Protein AF-A0A5R2N2D9-F1 (afdb_monomer_lite)

Foldseek 3Di:
DDDDDPPDVVVVVVVVVVVVCVVCVVVVVVVVVLVVVLVVLCVVCVVVDPPVPPCVVPDPDDPRCPSVVVVVVVVVVVVVVCCVPVVVVVVVVVCVVVVPPPPD

Radius of gyration: 28.82 Å; chains: 1; bounding box: 77×51×68 Å

Secondary structure (DSSP, 8-state):
--------HHHHHHHHHHHHHHHHHHHHHHHHHHHHHHHHHHHHHGGGS-TTS-GGGT-SS--TTHHHHHHHHHHHHHHHHHHHHHHHHHHHHHHHHHTTS---

pLDDT: mean 74.99, std 15.03, range [46.78, 95.62]

Structure (mmCIF, N/CA/C/O backbone):
data_AF-A0A5R2N2D9-F1
#
_entry.id   AF-A0A5R2N2D9-F1
#
loop_
_atom_site.group_PDB
_atom_site.id
_atom_site.type_symbol
_atom_site.label_atom_id
_atom_site.label_alt_id
_atom_site.label_comp_id
_atom_site.label_asym_id
_atom_site.label_entity_id
_atom_site.label_seq_id
_atom_site.pdbx_PDB_ins_code
_atom_site.Cartn_x
_atom_site.Cartn_y
_atom_site.Cartn_z
_atom_site.occupancy
_atom_site.B_iso_or_equiv
_atom_site.auth_seq_id
_atom_site.auth_comp_id
_atom_site.auth_asym_id
_atom_site.auth_atom_id
_atom_site.pdbx_PDB_model_num
ATOM 1 N N . MET A 1 1 ? 50.290 28.048 -23.804 1.00 46.78 1 MET A N 1
ATOM 2 C CA . MET A 1 1 ? 49.532 26.858 -24.238 1.00 46.78 1 MET A CA 1
ATOM 3 C C . MET A 1 1 ? 48.487 26.567 -23.178 1.00 46.78 1 MET A C 1
ATOM 5 O O . MET A 1 1 ? 48.876 26.327 -22.046 1.00 46.78 1 MET A O 1
ATOM 9 N N . SER A 1 2 ? 47.201 26.658 -23.510 1.00 47.44 2 SER A N 1
ATOM 10 C CA . SER A 1 2 ? 46.109 26.388 -22.567 1.00 47.44 2 SER A CA 1
ATOM 11 C C . SER A 1 2 ? 45.494 25.038 -22.924 1.00 47.44 2 SER A C 1
ATOM 13 O O . SER A 1 2 ? 44.775 24.938 -23.917 1.00 47.44 2 SER A O 1
ATOM 15 N N . ASP A 1 3 ? 45.820 23.997 -22.162 1.00 52.03 3 ASP A N 1
ATOM 16 C CA . ASP A 1 3 ? 45.236 22.668 -22.332 1.00 52.03 3 ASP A CA 1
ATOM 17 C C . ASP A 1 3 ? 43.759 22.683 -21.920 1.00 52.03 3 ASP A C 1
ATOM 19 O O . ASP A 1 3 ? 43.404 22.918 -20.764 1.00 52.03 3 ASP A O 1
ATOM 23 N N . ALA A 1 4 ? 42.880 22.458 -22.895 1.00 62.09 4 ALA A N 1
ATOM 24 C CA . ALA A 1 4 ? 41.446 22.343 -22.678 1.00 62.09 4 ALA A CA 1
ATOM 25 C C . ALA A 1 4 ? 41.119 21.015 -21.966 1.00 62.09 4 ALA A C 1
ATOM 27 O O . ALA A 1 4 ? 41.614 19.957 -22.374 1.00 62.09 4 ALA A O 1
ATOM 28 N N . PRO A 1 5 ? 40.254 21.015 -20.935 1.00 59.38 5 PRO A N 1
ATOM 29 C CA . PRO A 1 5 ? 39.923 19.802 -20.209 1.00 59.38 5 PRO A CA 1
ATOM 30 C C . PRO A 1 5 ? 39.071 18.895 -21.103 1.00 59.38 5 PRO A C 1
ATOM 32 O O . PRO A 1 5 ? 37.911 19.186 -21.405 1.00 59.38 5 PRO A O 1
ATOM 35 N N . LYS A 1 6 ? 39.645 17.761 -21.516 1.00 60.75 6 LYS A N 1
ATOM 36 C CA . LYS A 1 6 ? 38.922 16.661 -22.162 1.00 60.75 6 LYS A CA 1
ATOM 37 C C . LYS A 1 6 ? 37.954 16.068 -21.139 1.00 60.75 6 LYS A C 1
ATOM 39 O O . LYS A 1 6 ? 38.311 15.158 -20.401 1.00 60.75 6 LYS A O 1
ATOM 44 N N . THR A 1 7 ? 36.735 16.601 -21.049 1.00 62.50 7 THR A N 1
ATOM 45 C CA . THR A 1 7 ? 35.680 15.967 -20.248 1.00 62.50 7 THR A CA 1
ATOM 46 C C . THR A 1 7 ? 35.327 14.646 -20.934 1.00 62.50 7 THR A C 1
ATOM 48 O O . THR A 1 7 ? 34.830 14.674 -22.062 1.00 62.50 7 THR A O 1
ATOM 51 N N . PRO A 1 8 ? 35.598 13.484 -20.315 1.00 71.62 8 PRO A N 1
ATOM 52 C CA . PRO A 1 8 ? 35.378 12.210 -20.976 1.00 71.62 8 PRO A CA 1
ATOM 53 C C . PRO A 1 8 ? 33.874 12.042 -21.190 1.00 71.62 8 PRO A C 1
ATOM 55 O O . PRO A 1 8 ? 33.096 12.185 -20.245 1.00 71.62 8 PRO A O 1
ATOM 58 N N . GLY A 1 9 ? 33.446 11.748 -22.422 1.00 77.12 9 GLY A N 1
ATOM 59 C CA . GLY A 1 9 ? 32.027 11.544 -22.760 1.00 77.12 9 GLY A CA 1
ATOM 60 C C . GLY A 1 9 ? 31.328 10.525 -21.847 1.00 77.12 9 GLY A C 1
ATOM 61 O O . GLY A 1 9 ? 30.143 10.667 -21.554 1.00 77.12 9 GLY A O 1
ATOM 62 N N . MET A 1 10 ? 32.098 9.585 -21.288 1.00 80.50 10 MET A N 1
ATOM 63 C CA . MET A 1 10 ? 31.683 8.637 -20.249 1.00 80.50 10 MET A CA 1
ATOM 64 C C . MET A 1 10 ? 31.077 9.313 -19.006 1.00 80.50 10 MET A C 1
ATOM 66 O O . MET A 1 10 ? 30.067 8.855 -18.477 1.00 80.50 10 MET A O 1
ATOM 70 N N . THR A 1 11 ? 31.647 10.433 -18.549 1.00 81.56 11 THR A N 1
ATOM 71 C CA . THR A 1 11 ? 31.147 11.169 -17.376 1.00 81.56 11 THR A CA 1
ATOM 72 C C . THR A 1 11 ? 29.801 11.827 -17.665 1.00 81.56 11 THR A C 1
ATOM 74 O O . THR A 1 11 ? 28.936 11.859 -16.793 1.00 81.56 11 THR A O 1
ATOM 77 N N . ARG A 1 12 ? 29.591 12.309 -18.897 1.00 83.06 12 ARG A N 1
ATOM 78 C CA . ARG A 1 12 ? 28.312 12.905 -19.306 1.00 83.06 12 ARG A CA 1
ATOM 79 C C . ARG A 1 12 ? 27.220 11.842 -19.393 1.00 83.06 12 ARG A C 1
ATOM 81 O O . ARG A 1 12 ? 26.157 12.035 -18.816 1.00 83.06 12 ARG A O 1
ATOM 88 N N . LEU A 1 13 ? 27.510 10.697 -20.018 1.00 88.75 13 LEU A N 1
ATOM 89 C CA . LEU A 1 13 ? 26.576 9.570 -20.103 1.00 88.75 13 LEU A CA 1
ATOM 90 C C . LEU A 1 13 ? 26.159 9.067 -18.712 1.00 88.75 13 LEU A C 1
ATOM 92 O O . LEU A 1 13 ? 24.971 8.898 -18.447 1.00 88.75 13 LEU A O 1
ATOM 96 N N . ARG A 1 14 ? 27.127 8.898 -17.799 1.00 87.19 14 ARG A N 1
ATOM 97 C CA . ARG A 1 14 ? 26.860 8.496 -16.412 1.00 87.19 14 ARG A CA 1
ATOM 98 C C . ARG A 1 14 ? 25.976 9.504 -15.683 1.00 87.19 14 ARG A C 1
ATOM 100 O O . ARG A 1 14 ? 25.038 9.095 -15.007 1.00 87.19 14 ARG A O 1
ATOM 107 N N . ASN A 1 15 ? 26.258 10.800 -15.816 1.00 87.94 15 ASN A N 1
ATOM 108 C CA . ASN A 1 15 ? 25.454 11.830 -15.161 1.00 87.94 15 ASN A CA 1
ATOM 109 C C . ASN A 1 15 ? 24.005 11.809 -15.664 1.00 87.94 15 ASN A C 1
ATOM 111 O O . ASN A 1 15 ? 23.099 11.820 -14.840 1.00 87.94 15 ASN A O 1
ATOM 115 N N . TYR A 1 16 ? 23.774 11.682 -16.975 1.00 90.81 16 TYR A N 1
ATOM 116 C CA . TYR A 1 16 ? 22.412 11.582 -17.510 1.00 90.81 16 TYR A CA 1
ATOM 117 C C . TYR A 1 16 ? 21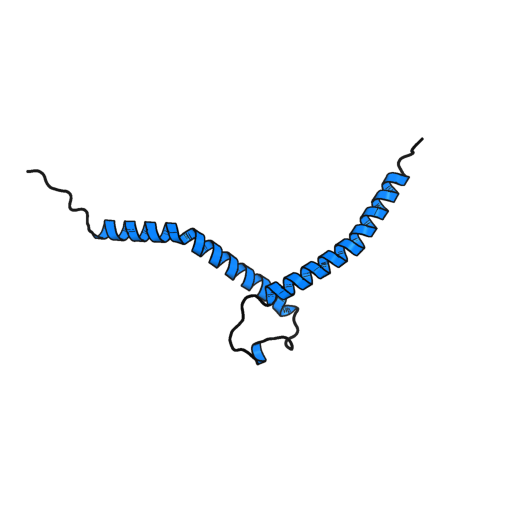.675 10.318 -17.043 1.00 90.81 16 TYR A C 1
ATOM 119 O O . TYR A 1 16 ? 20.500 10.404 -16.689 1.00 90.81 16 TYR A O 1
ATOM 127 N N . PHE A 1 17 ? 22.354 9.166 -16.973 1.00 93.00 17 PHE A N 1
ATOM 128 C CA . PHE A 1 17 ? 21.763 7.931 -16.446 1.00 93.00 17 PHE A CA 1
ATOM 129 C C . PHE A 1 17 ? 21.373 8.059 -14.968 1.00 93.00 17 PHE A C 1
ATOM 131 O O . PHE A 1 17 ? 20.258 7.705 -14.594 1.00 93.00 17 PHE A O 1
ATOM 138 N N . LEU A 1 18 ? 22.265 8.605 -14.134 1.00 94.44 18 LEU A N 1
ATOM 139 C CA . LEU A 1 18 ? 21.998 8.805 -12.708 1.00 94.44 18 LEU A CA 1
ATOM 140 C C . LEU A 1 18 ? 20.845 9.787 -12.485 1.00 94.44 18 LEU A C 1
ATOM 142 O O . LEU A 1 18 ? 19.973 9.518 -11.664 1.00 94.44 18 LEU A O 1
ATOM 146 N N . THR A 1 19 ? 20.797 10.887 -13.241 1.00 92.94 19 THR A N 1
ATOM 147 C CA . THR A 1 19 ? 19.673 11.827 -13.182 1.00 92.94 19 THR A CA 1
ATOM 148 C C . THR A 1 19 ? 18.365 11.145 -13.585 1.00 92.94 19 THR A C 1
ATOM 150 O O . THR A 1 19 ? 17.381 11.267 -12.862 1.00 92.94 19 THR A O 1
ATOM 153 N N . GLY A 1 20 ? 18.351 10.371 -14.676 1.00 90.50 20 GLY A N 1
ATOM 154 C CA . GLY A 1 20 ? 17.166 9.621 -15.105 1.00 90.50 20 GLY A CA 1
ATOM 155 C C . GLY A 1 20 ? 16.694 8.601 -14.065 1.00 90.50 20 GLY A C 1
ATOM 156 O O . GLY A 1 20 ? 15.508 8.537 -13.755 1.00 90.50 20 GLY A O 1
ATOM 157 N N . PHE A 1 21 ? 17.620 7.852 -13.463 1.00 94.06 21 PHE A N 1
ATOM 158 C CA . PHE A 1 21 ? 17.307 6.887 -12.411 1.00 94.06 21 PHE A CA 1
ATOM 159 C C . PHE A 1 21 ? 16.704 7.558 -11.172 1.00 94.06 21 PHE A C 1
ATOM 161 O O . PHE A 1 21 ? 15.678 7.108 -10.671 1.00 94.06 21 PHE A O 1
ATOM 168 N N . VAL A 1 22 ? 17.297 8.662 -10.706 1.00 95.06 22 VAL A N 1
ATOM 169 C CA . VAL A 1 22 ? 16.809 9.404 -9.532 1.00 95.06 22 VAL A CA 1
ATOM 170 C C . VAL A 1 22 ? 15.423 10.001 -9.780 1.00 95.06 22 VAL A C 1
ATOM 172 O O . VAL A 1 22 ? 14.579 9.956 -8.891 1.00 95.06 22 VAL A O 1
ATOM 175 N N . VAL A 1 23 ? 15.159 10.510 -10.986 1.00 95.50 23 VAL A N 1
ATOM 176 C CA . VAL A 1 23 ? 13.843 11.057 -11.356 1.00 95.50 23 VAL A CA 1
ATOM 177 C C . VAL A 1 23 ? 12.776 9.959 -11.435 1.00 95.50 23 VAL A C 1
ATOM 179 O O . VAL A 1 23 ? 11.643 10.181 -11.015 1.00 95.50 23 VAL A O 1
ATOM 182 N N . CYS A 1 24 ? 13.121 8.765 -11.924 1.00 94.81 24 CYS A N 1
ATOM 183 C CA . CYS A 1 24 ? 12.193 7.632 -12.008 1.00 94.81 24 CYS A CA 1
ATOM 184 C C . CYS A 1 24 ? 12.036 6.858 -10.686 1.00 94.81 24 CYS A C 1
ATOM 186 O O . CYS A 1 24 ? 11.062 6.119 -10.523 1.00 94.81 24 CYS A O 1
ATOM 188 N N . ALA A 1 25 ? 12.963 7.016 -9.736 1.00 94.38 25 ALA A N 1
ATOM 189 C CA . ALA A 1 25 ? 12.972 6.274 -8.477 1.00 94.38 25 ALA A CA 1
ATOM 190 C C . ALA A 1 25 ? 11.664 6.394 -7.666 1.00 94.38 25 ALA A C 1
ATOM 192 O O . ALA A 1 25 ? 11.175 5.357 -7.219 1.00 94.38 25 ALA A O 1
ATOM 193 N N . PRO A 1 26 ? 11.030 7.575 -7.504 1.00 95.25 26 PRO A N 1
ATOM 194 C CA . PRO A 1 26 ? 9.785 7.694 -6.743 1.00 95.25 26 PRO A CA 1
ATOM 195 C C . PRO A 1 26 ? 8.649 6.857 -7.338 1.00 95.25 26 PRO A C 1
ATOM 197 O O . PRO A 1 26 ? 7.955 6.151 -6.610 1.00 95.25 26 PRO A O 1
ATOM 200 N 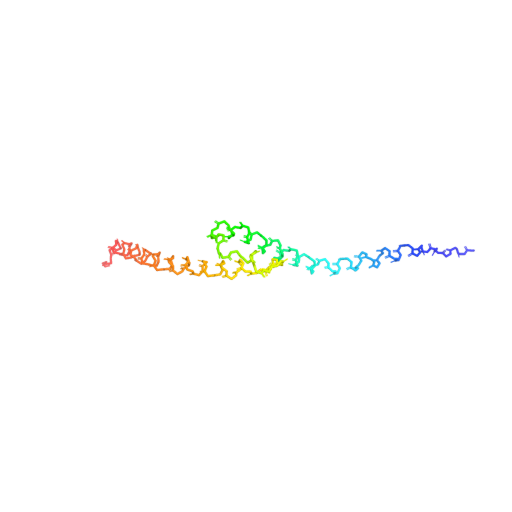N . LEU A 1 27 ? 8.501 6.866 -8.667 1.00 95.62 27 LEU A N 1
ATOM 201 C CA . LEU A 1 27 ? 7.505 6.048 -9.361 1.00 95.62 27 LEU A CA 1
ATOM 202 C C . LEU A 1 27 ? 7.784 4.556 -9.173 1.00 95.62 27 LEU A C 1
ATOM 204 O O . LEU A 1 27 ? 6.882 3.805 -8.804 1.00 95.62 27 LEU A O 1
ATOM 208 N N . ALA A 1 28 ? 9.037 4.135 -9.350 1.00 92.31 28 ALA A N 1
ATOM 209 C CA . ALA A 1 28 ? 9.431 2.747 -9.138 1.00 92.31 28 ALA A CA 1
ATOM 210 C C . ALA A 1 28 ? 9.147 2.284 -7.698 1.00 92.31 28 ALA A C 1
ATOM 212 O O . ALA A 1 28 ? 8.625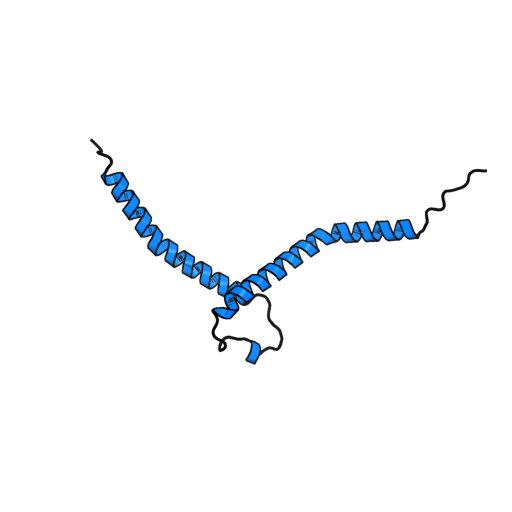 1.190 -7.501 1.00 92.31 28 ALA A O 1
ATOM 213 N N . ILE A 1 29 ? 9.414 3.135 -6.701 1.00 93.44 29 ILE A N 1
ATOM 214 C CA . ILE A 1 29 ? 9.116 2.857 -5.291 1.00 93.44 29 ILE A CA 1
ATOM 215 C C . ILE A 1 29 ? 7.607 2.704 -5.080 1.00 93.44 29 ILE A C 1
ATOM 217 O O . ILE A 1 29 ? 7.182 1.732 -4.461 1.00 93.44 29 ILE A O 1
ATOM 221 N N . THR A 1 30 ? 6.784 3.613 -5.614 1.00 93.31 30 THR A N 1
ATOM 222 C CA . THR A 1 30 ? 5.321 3.506 -5.467 1.00 93.31 30 THR A CA 1
ATOM 223 C C . THR A 1 30 ? 4.771 2.225 -6.092 1.00 93.31 30 THR A C 1
ATOM 225 O O . THR A 1 30 ? 3.985 1.525 -5.456 1.00 93.31 30 THR A O 1
ATOM 228 N N . ALA A 1 31 ? 5.237 1.869 -7.292 1.00 88.38 31 ALA A N 1
ATOM 229 C CA . ALA A 1 31 ? 4.839 0.642 -7.970 1.00 88.38 31 ALA A CA 1
ATOM 230 C C . ALA A 1 31 ? 5.298 -0.606 -7.201 1.00 88.38 31 ALA A C 1
ATOM 232 O O . ALA A 1 31 ? 4.523 -1.545 -7.030 1.00 88.38 31 ALA A O 1
ATOM 233 N N . TYR A 1 32 ? 6.529 -0.597 -6.680 1.00 88.94 32 TYR A N 1
ATOM 234 C CA . TYR A 1 32 ? 7.067 -1.683 -5.864 1.00 88.94 32 TYR A CA 1
ATOM 235 C C . TYR A 1 32 ? 6.256 -1.893 -4.582 1.00 88.94 32 TYR A C 1
ATOM 237 O O . TYR A 1 32 ? 5.896 -3.024 -4.261 1.00 88.94 32 TYR A O 1
ATOM 245 N N . ILE A 1 33 ? 5.929 -0.812 -3.868 1.00 87.56 33 ILE A N 1
ATOM 246 C CA . ILE A 1 33 ? 5.111 -0.878 -2.653 1.00 87.56 33 ILE A CA 1
ATOM 247 C C . ILE A 1 33 ? 3.719 -1.412 -2.984 1.00 87.56 33 ILE A C 1
ATOM 249 O O . ILE A 1 33 ? 3.248 -2.313 -2.295 1.00 87.56 33 ILE A O 1
ATOM 253 N N . ALA A 1 34 ? 3.082 -0.909 -4.045 1.00 84.50 34 ALA A N 1
ATOM 254 C CA . ALA A 1 34 ? 1.769 -1.382 -4.468 1.00 84.50 34 ALA A CA 1
ATOM 255 C C . ALA A 1 34 ? 1.788 -2.888 -4.775 1.00 84.50 34 ALA A C 1
ATOM 257 O O . ALA A 1 34 ? 0.970 -3.630 -4.234 1.00 84.50 34 ALA A O 1
ATOM 258 N N . TRP A 1 35 ? 2.754 -3.367 -5.568 1.00 79.75 35 TRP A N 1
ATOM 259 C CA . TRP A 1 35 ? 2.874 -4.795 -5.879 1.00 79.75 35 TRP A CA 1
ATOM 260 C C . TRP A 1 35 ? 3.182 -5.656 -4.655 1.00 79.75 35 TRP A C 1
ATOM 262 O O . TRP A 1 35 ? 2.561 -6.703 -4.482 1.00 79.75 35 TRP A O 1
ATOM 272 N N . SER A 1 36 ? 4.100 -5.215 -3.793 1.00 81.56 36 SER A N 1
ATOM 273 C CA . SER A 1 36 ? 4.453 -5.928 -2.562 1.00 81.56 36 SER A CA 1
ATOM 274 C C . SER A 1 36 ? 3.253 -6.038 -1.618 1.00 81.56 36 SER A C 1
ATOM 276 O O . SER A 1 36 ? 2.956 -7.117 -1.106 1.00 81.56 36 SER A O 1
ATOM 278 N N . PHE A 1 37 ? 2.500 -4.949 -1.453 1.00 81.31 37 PHE A N 1
ATOM 279 C CA . PHE A 1 37 ? 1.297 -4.925 -0.628 1.00 81.31 37 PHE A CA 1
ATOM 280 C C . PHE A 1 37 ? 0.205 -5.847 -1.179 1.00 81.31 37 PHE A C 1
ATOM 282 O O . PHE A 1 37 ? -0.357 -6.636 -0.423 1.00 81.31 37 PHE A O 1
ATOM 289 N N . ILE A 1 38 ? -0.058 -5.808 -2.491 1.00 76.12 38 ILE A N 1
ATOM 290 C CA . ILE A 1 38 ? -1.030 -6.701 -3.143 1.00 76.12 38 ILE A CA 1
ATOM 291 C C . ILE A 1 38 ? -0.630 -8.166 -2.941 1.00 76.12 38 ILE A C 1
ATOM 293 O O . ILE A 1 38 ? -1.459 -8.968 -2.526 1.00 76.12 38 ILE A O 1
ATOM 297 N N . GLY A 1 39 ? 0.641 -8.514 -3.165 1.00 72.75 39 GLY A N 1
ATOM 298 C CA . GLY A 1 39 ? 1.137 -9.876 -2.958 1.00 72.75 39 GLY A CA 1
ATOM 299 C C . GLY A 1 39 ? 1.044 -10.337 -1.499 1.00 72.75 39 GLY A C 1
ATOM 300 O O . GLY A 1 39 ? 0.685 -11.485 -1.237 1.00 72.75 39 GLY A O 1
ATOM 301 N N . TRP A 1 40 ? 1.316 -9.440 -0.545 1.00 77.38 40 TRP A N 1
ATOM 302 C CA . TRP A 1 40 ? 1.179 -9.720 0.884 1.00 77.38 40 TRP A CA 1
ATOM 303 C C . TRP A 1 40 ? -0.282 -9.979 1.265 1.00 77.38 40 TRP A C 1
ATOM 305 O O . TRP A 1 40 ? -0.575 -11.011 1.865 1.00 77.38 40 TRP A O 1
ATOM 315 N N . VAL A 1 41 ? -1.209 -9.107 0.852 1.00 71.38 41 VAL A N 1
ATOM 316 C CA . VAL A 1 41 ? -2.651 -9.285 1.087 1.00 71.38 41 VAL A CA 1
ATOM 317 C C . VAL A 1 41 ? -3.151 -10.577 0.442 1.00 71.38 41 VAL A C 1
ATOM 319 O O . VAL A 1 41 ? -3.799 -11.377 1.115 1.00 71.38 41 VAL A O 1
ATOM 322 N N . ASP A 1 42 ? -2.796 -10.838 -0.818 1.00 69.00 42 ASP A N 1
ATOM 323 C CA . ASP A 1 42 ? -3.162 -12.075 -1.511 1.00 69.00 42 ASP A CA 1
ATOM 324 C C . ASP A 1 42 ? -2.639 -13.314 -0.762 1.00 69.00 42 ASP A C 1
ATOM 326 O O . ASP A 1 42 ? -3.359 -14.304 -0.650 1.00 69.00 42 ASP A O 1
ATOM 330 N N . SER A 1 43 ? -1.425 -13.277 -0.197 1.00 68.19 43 SER A N 1
ATOM 331 C CA . SER A 1 43 ? -0.865 -14.385 0.592 1.00 68.19 43 SER A CA 1
ATOM 332 C C . SER A 1 43 ? -1.562 -14.592 1.937 1.00 68.19 43 SER A C 1
ATOM 334 O O . SER A 1 43 ? -1.642 -15.728 2.400 1.00 68.19 43 SER A O 1
ATOM 336 N N . TRP A 1 44 ? -2.046 -13.526 2.577 1.00 67.44 44 TRP A N 1
ATOM 337 C CA . TRP A 1 44 ? -2.833 -13.626 3.808 1.00 67.44 44 TRP A CA 1
ATOM 338 C C . TRP A 1 44 ? -4.248 -14.119 3.541 1.00 67.44 44 TRP A C 1
ATOM 340 O O . TRP A 1 44 ? -4.789 -14.850 4.359 1.00 67.44 44 TRP A O 1
ATOM 350 N N . VAL A 1 45 ? -4.841 -13.744 2.405 1.00 62.97 45 VAL A N 1
ATOM 351 C CA . VAL A 1 45 ? -6.233 -14.053 2.054 1.00 62.97 45 VAL A CA 1
ATOM 352 C C . VAL A 1 45 ? -6.379 -15.437 1.408 1.00 62.97 45 VAL A C 1
ATOM 354 O O . VAL A 1 45 ? -7.319 -16.155 1.746 1.00 62.97 45 VAL A O 1
ATOM 357 N N . LYS A 1 46 ? -5.446 -15.861 0.539 1.00 62.50 46 LYS A N 1
ATOM 358 C CA . LYS A 1 46 ? -5.427 -17.198 -0.096 1.00 62.50 46 LYS A CA 1
ATOM 359 C C . LYS A 1 46 ? -5.706 -18.372 0.860 1.00 62.50 46 LYS A C 1
ATOM 361 O O . LYS A 1 46 ? -6.519 -19.211 0.488 1.00 62.50 46 LYS A O 1
ATOM 366 N N . PRO A 1 47 ? -5.120 -18.465 2.070 1.00 63.28 47 PRO A N 1
ATOM 367 C CA . PRO A 1 47 ? -5.404 -19.571 2.991 1.00 63.28 47 PRO A CA 1
ATOM 368 C C . PRO A 1 47 ? -6.823 -19.558 3.585 1.00 63.28 47 PRO A C 1
ATOM 370 O O . PRO A 1 47 ? -7.296 -20.602 4.025 1.00 63.28 47 PRO A O 1
ATOM 373 N N . TYR A 1 48 ? -7.522 -18.418 3.579 1.00 58.34 48 TYR A N 1
ATOM 374 C CA . TYR A 1 48 ? -8.918 -18.326 4.031 1.00 58.34 48 TYR A CA 1
ATOM 375 C C . TYR A 1 48 ? -9.933 -18.576 2.908 1.00 58.34 48 TYR A C 1
ATOM 377 O O . TYR A 1 48 ? -11.119 -18.760 3.184 1.00 58.34 48 TYR A O 1
ATOM 385 N N . ILE A 1 49 ? -9.491 -18.606 1.648 1.00 55.31 49 ILE A N 1
ATOM 386 C CA . ILE A 1 49 ? -10.344 -18.901 0.497 1.00 55.31 49 ILE A CA 1
ATOM 387 C C . ILE A 1 49 ? -10.211 -20.399 0.162 1.00 55.31 49 ILE A C 1
ATOM 389 O O . ILE A 1 49 ? -9.142 -20.842 -0.254 1.00 55.31 49 ILE A O 1
ATOM 393 N N . PRO A 1 50 ? -11.274 -21.216 0.317 1.00 50.59 50 PRO A N 1
ATOM 394 C CA . PRO A 1 50 ? -11.228 -22.628 -0.051 1.00 50.59 50 PRO A CA 1
ATOM 395 C C . PRO A 1 50 ? -10.996 -22.779 -1.560 1.00 50.59 50 PRO A C 1
ATOM 397 O O . PRO A 1 50 ? -11.615 -22.065 -2.350 1.00 50.59 50 PRO A O 1
ATOM 400 N N . ALA A 1 51 ? -10.175 -23.764 -1.949 1.00 54.41 51 ALA A N 1
ATOM 401 C CA . ALA A 1 51 ? -9.633 -24.023 -3.299 1.00 54.41 51 ALA A CA 1
ATOM 402 C C . ALA A 1 51 ? -10.644 -24.130 -4.473 1.00 54.41 51 ALA A C 1
ATOM 404 O O . ALA A 1 51 ? -10.274 -24.352 -5.619 1.00 54.41 51 ALA A O 1
ATOM 405 N N . ARG A 1 52 ? -11.938 -23.985 -4.189 1.00 52.16 52 ARG A N 1
ATOM 406 C CA . ARG A 1 52 ? -13.075 -23.983 -5.118 1.00 52.16 52 ARG A CA 1
ATOM 407 C C . ARG A 1 52 ? -13.428 -22.588 -5.655 1.00 52.16 52 ARG A C 1
ATOM 409 O O . ARG A 1 52 ? -14.141 -22.498 -6.643 1.00 52.16 52 ARG A O 1
ATOM 416 N N . TYR A 1 53 ? -12.903 -21.523 -5.042 1.00 50.78 53 TYR A N 1
ATOM 417 C CA . TYR A 1 53 ? -12.930 -20.154 -5.584 1.00 50.78 53 TYR A CA 1
ATOM 418 C C . TYR A 1 53 ? -11.581 -19.726 -6.186 1.00 50.78 53 TYR A C 1
ATOM 420 O O . TYR A 1 53 ? -11.413 -18.567 -6.563 1.00 50.78 53 TYR A O 1
ATOM 428 N N . SER A 1 54 ? -10.624 -20.654 -6.290 1.00 51.47 54 SER A N 1
ATOM 429 C CA . SER A 1 54 ? -9.351 -20.442 -6.974 1.00 51.47 54 SER A CA 1
ATOM 430 C C . SER A 1 54 ? -9.587 -20.176 -8.466 1.00 51.47 54 SER A C 1
ATOM 432 O O . SER A 1 54 ? -10.081 -21.065 -9.167 1.00 51.47 54 SER A O 1
ATOM 434 N N . PRO A 1 55 ? -9.192 -19.007 -8.998 1.00 48.09 55 PRO A N 1
ATOM 435 C CA . PRO A 1 55 ? -9.220 -18.736 -10.435 1.00 48.09 55 PRO A CA 1
ATOM 436 C C . PRO A 1 55 ? -8.245 -19.625 -11.226 1.00 48.09 55 PRO A C 1
ATOM 438 O O . PRO A 1 55 ? -8.307 -19.639 -12.454 1.00 48.09 55 PRO A O 1
ATOM 441 N N . ASP A 1 56 ? -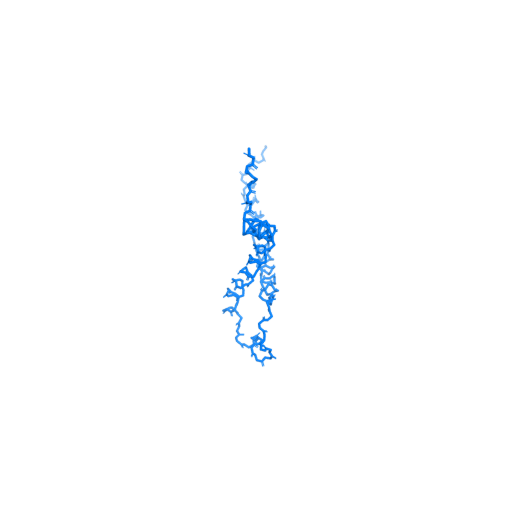7.389 -20.399 -10.540 1.00 49.03 56 ASP A N 1
ATOM 442 C CA . ASP A 1 56 ? -6.437 -21.355 -11.120 1.00 49.03 56 ASP A CA 1
ATOM 443 C C . ASP A 1 56 ? -7.085 -22.405 -12.039 1.00 49.03 56 ASP A C 1
ATOM 445 O O . ASP A 1 56 ? -6.397 -22.995 -12.865 1.00 49.03 56 ASP A 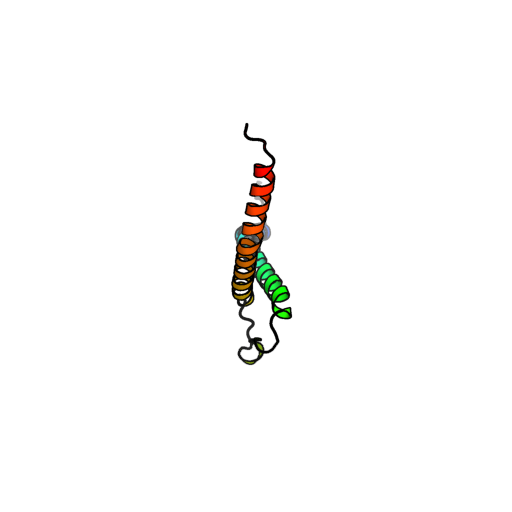O 1
ATOM 449 N N . THR A 1 57 ? -8.402 -22.637 -11.943 1.00 50.09 57 THR A N 1
ATOM 450 C CA . THR A 1 57 ? -9.093 -23.560 -12.869 1.00 50.09 57 THR A CA 1
ATOM 451 C C . THR A 1 57 ? -9.500 -22.891 -14.190 1.00 50.09 57 THR A C 1
ATOM 453 O O . THR A 1 57 ? -9.773 -23.595 -15.157 1.00 50.09 57 THR A O 1
ATOM 456 N N . TYR A 1 58 ? -9.532 -21.553 -14.272 1.00 47.16 58 TYR A N 1
ATOM 457 C CA . TYR A 1 58 ? -10.107 -20.851 -15.429 1.00 47.16 58 TYR A CA 1
ATOM 458 C C . TYR A 1 58 ? -9.191 -19.836 -16.118 1.00 47.16 58 TYR A C 1
ATOM 460 O O . TYR A 1 58 ? -9.402 -19.583 -17.303 1.00 47.16 58 TYR A O 1
ATOM 468 N N . LEU A 1 59 ? -8.174 -19.273 -15.455 1.00 48.03 59 LEU A N 1
ATOM 469 C CA . LEU A 1 59 ? -7.276 -18.304 -16.096 1.00 48.03 59 LEU A CA 1
ATOM 470 C C . LEU A 1 59 ? -5.807 -18.495 -15.666 1.00 48.03 59 LEU A C 1
ATOM 472 O O . LEU A 1 59 ? -5.497 -18.339 -14.488 1.00 48.03 59 LEU A O 1
ATOM 476 N N . PRO A 1 60 ? -4.874 -18.744 -16.609 1.00 53.97 60 PRO A N 1
ATOM 477 C CA . PRO A 1 60 ? -3.438 -18.925 -16.354 1.00 53.97 60 PRO A CA 1
ATOM 478 C C . PRO A 1 60 ? -2.687 -17.615 -16.040 1.00 53.97 60 PRO A C 1
ATOM 480 O O . PRO A 1 60 ? -1.475 -17.532 -16.222 1.00 53.97 60 PRO A O 1
ATOM 483 N N . PHE A 1 61 ? -3.391 -16.580 -15.574 1.00 51.94 61 PHE A N 1
ATOM 484 C CA . PHE A 1 61 ? -2.794 -15.325 -15.130 1.00 51.94 61 PHE A CA 1
ATOM 485 C C . PHE A 1 61 ? -3.362 -14.953 -13.756 1.00 51.94 61 PHE A C 1
ATOM 487 O O . PHE A 1 61 ? -4.574 -14.753 -13.643 1.00 51.94 61 PHE A O 1
ATOM 494 N N . PRO A 1 62 ? -2.526 -14.836 -12.705 1.00 53.19 62 PRO A N 1
ATOM 495 C CA . PRO A 1 62 ? -2.975 -14.320 -11.421 1.00 53.19 62 PRO A CA 1
ATOM 496 C C . PRO A 1 62 ? -3.369 -12.857 -11.622 1.00 53.19 62 PRO A C 1
ATOM 498 O O . PRO A 1 62 ? -2.496 -12.018 -11.814 1.00 53.19 62 PRO A O 1
ATOM 501 N N . VAL A 1 63 ? -4.670 -12.550 -11.637 1.00 55.88 63 VAL A N 1
ATOM 502 C CA . VAL A 1 63 ? -5.154 -11.165 -11.719 1.00 55.88 63 VAL A CA 1
ATOM 503 C C . VAL A 1 63 ? -4.827 -10.488 -10.385 1.00 55.88 63 VAL A C 1
ATOM 505 O O . VAL A 1 63 ? -5.481 -10.792 -9.380 1.00 55.88 63 VAL A O 1
ATOM 508 N N . PRO A 1 64 ? -3.822 -9.595 -10.332 1.00 56.28 64 PRO A N 1
ATOM 509 C CA . PRO A 1 64 ? -3.461 -8.918 -9.097 1.00 56.28 64 PRO A CA 1
ATOM 510 C C . PRO A 1 64 ? -4.627 -8.002 -8.713 1.00 56.28 64 PRO A C 1
ATOM 512 O O . PRO A 1 64 ? -5.055 -7.184 -9.526 1.00 56.28 64 PRO A O 1
ATOM 515 N N . GLY A 1 65 ? -5.169 -8.147 -7.502 1.00 59.69 65 GLY A N 1
ATOM 516 C CA . GLY A 1 65 ? -6.266 -7.299 -7.009 1.00 59.69 65 GLY A CA 1
ATOM 517 C C . GLY A 1 65 ? -7.540 -8.033 -6.588 1.00 59.69 65 GLY A C 1
ATOM 518 O O . GLY A 1 65 ? -8.394 -7.421 -5.948 1.00 59.69 65 GLY A O 1
ATOM 519 N N . PHE A 1 66 ? -7.667 -9.340 -6.841 1.00 67.81 66 PHE A N 1
ATOM 520 C CA . PHE A 1 66 ? -8.784 -10.116 -6.286 1.00 67.81 66 PHE A CA 1
ATOM 521 C C . PHE A 1 66 ? -8.742 -10.157 -4.749 1.00 67.81 66 PHE A C 1
ATOM 523 O O . PHE A 1 66 ? -9.767 -9.938 -4.100 1.00 67.81 66 PHE A O 1
ATOM 530 N N . GLY A 1 67 ? -7.558 -10.335 -4.147 1.00 65.75 67 GLY A N 1
ATOM 531 C CA . GLY A 1 67 ? -7.422 -10.270 -2.693 1.00 65.75 67 GLY A CA 1
ATOM 532 C C . GLY A 1 67 ? -7.707 -8.883 -2.124 1.00 65.75 67 GLY A C 1
ATOM 533 O O . GLY A 1 67 ? -8.191 -8.808 -1.002 1.00 65.75 67 GLY A O 1
ATOM 534 N N . LEU A 1 68 ? -7.532 -7.796 -2.891 1.00 71.06 68 LEU A N 1
ATOM 535 C CA . LEU A 1 68 ? -7.936 -6.450 -2.462 1.00 71.06 68 LEU A CA 1
ATOM 536 C C . LEU A 1 68 ? -9.460 -6.350 -2.310 1.00 71.06 68 LEU A C 1
ATOM 538 O O . LEU A 1 68 ? -9.940 -5.832 -1.307 1.00 71.06 68 LEU A O 1
ATOM 542 N N . ILE A 1 69 ? -10.221 -6.875 -3.276 1.00 75.44 69 ILE A N 1
ATOM 543 C CA . ILE A 1 69 ? -11.692 -6.872 -3.235 1.00 75.44 69 ILE A CA 1
ATOM 544 C C . ILE A 1 69 ? -12.191 -7.728 -2.066 1.00 75.44 69 ILE A C 1
ATOM 546 O O . ILE A 1 69 ? -13.037 -7.286 -1.290 1.00 75.44 69 ILE A O 1
ATOM 550 N N . VAL A 1 70 ? -11.638 -8.932 -1.898 1.00 73.31 70 VAL A N 1
ATOM 551 C CA . VAL A 1 70 ? -12.012 -9.819 -0.787 1.00 73.31 70 VAL A CA 1
ATOM 552 C C . VAL A 1 70 ? -11.624 -9.211 0.562 1.00 73.31 70 VAL A C 1
ATOM 554 O O . VAL A 1 70 ? -12.439 -9.220 1.481 1.00 73.31 70 VAL A O 1
ATOM 557 N N . ALA A 1 71 ? -10.424 -8.634 0.685 1.00 73.25 71 ALA A N 1
ATOM 558 C CA . ALA A 1 71 ? -9.991 -7.933 1.890 1.00 73.25 71 ALA A CA 1
ATOM 559 C C . ALA A 1 71 ? -10.903 -6.745 2.204 1.00 73.25 71 ALA A C 1
ATOM 561 O O . ALA A 1 71 ? -11.275 -6.565 3.356 1.00 73.25 71 ALA A O 1
ATOM 562 N N . LEU A 1 72 ? -11.325 -5.974 1.199 1.00 82.88 72 LEU A N 1
ATOM 563 C CA . LEU A 1 72 ? -12.257 -4.863 1.377 1.00 82.88 72 LEU A CA 1
ATOM 564 C C . LEU A 1 72 ? -13.594 -5.354 1.935 1.00 82.88 72 LEU A C 1
ATOM 566 O O . LEU A 1 72 ? -14.096 -4.780 2.901 1.00 82.88 72 LEU A O 1
ATOM 570 N N . ILE A 1 73 ? -14.141 -6.447 1.398 1.00 84.25 73 ILE A N 1
ATOM 571 C CA . ILE A 1 73 ? -15.374 -7.056 1.913 1.00 84.25 73 ILE A CA 1
ATOM 572 C C . ILE A 1 73 ? -15.169 -7.553 3.351 1.00 84.25 73 ILE A C 1
ATOM 574 O O . ILE A 1 73 ? -15.974 -7.231 4.223 1.00 84.25 73 ILE A O 1
ATOM 578 N N . LEU A 1 74 ? -14.086 -8.286 3.627 1.00 83.06 74 LEU A N 1
ATOM 579 C CA . LEU A 1 74 ? -13.777 -8.820 4.958 1.00 83.06 74 LEU A CA 1
ATOM 580 C C . LEU A 1 74 ? -13.591 -7.716 5.999 1.00 83.06 74 LEU A C 1
ATOM 582 O O . LEU A 1 74 ? -14.205 -7.773 7.058 1.00 83.06 74 LEU A O 1
ATOM 586 N N . ILE A 1 75 ? -12.778 -6.703 5.700 1.00 86.12 75 ILE A N 1
ATOM 587 C CA . ILE A 1 75 ? -12.522 -5.562 6.586 1.00 86.12 75 ILE A CA 1
ATOM 588 C C . ILE A 1 75 ? -13.821 -4.801 6.841 1.00 86.12 75 ILE A C 1
ATOM 590 O O . ILE A 1 75 ? -14.092 -4.438 7.981 1.00 86.12 75 ILE A O 1
ATOM 594 N N . THR A 1 76 ? -14.650 -4.603 5.813 1.00 88.44 76 THR A N 1
ATOM 595 C CA . THR A 1 76 ? -15.961 -3.955 5.963 1.00 88.44 76 THR A CA 1
ATOM 596 C C . THR A 1 76 ? -16.873 -4.765 6.879 1.00 88.44 76 THR A C 1
ATOM 598 O O . THR A 1 76 ? -17.509 -4.207 7.768 1.00 88.44 76 THR A O 1
ATOM 601 N N . LEU A 1 77 ? -16.910 -6.087 6.708 1.00 87.88 77 LEU A N 1
ATOM 602 C CA . LEU A 1 77 ? -17.746 -6.982 7.503 1.00 87.88 77 LEU A CA 1
ATOM 603 C C . LEU A 1 77 ? -17.262 -7.047 8.958 1.00 87.88 77 LEU A C 1
ATOM 605 O O . LEU A 1 77 ? -18.065 -6.915 9.878 1.00 87.88 77 LEU A O 1
ATOM 609 N N . ILE A 1 78 ? -15.950 -7.151 9.179 1.00 89.31 78 ILE A N 1
ATOM 610 C CA . ILE A 1 78 ? -15.328 -7.072 10.507 1.00 89.31 78 ILE A CA 1
ATOM 611 C C . ILE A 1 78 ? -15.605 -5.708 11.145 1.00 89.31 78 ILE A C 1
ATOM 613 O O . ILE A 1 78 ? -15.994 -5.653 12.306 1.00 89.31 78 ILE A O 1
ATOM 617 N N . GLY A 1 79 ? -15.450 -4.614 10.398 1.00 87.31 79 GLY A N 1
ATOM 618 C CA . GLY A 1 79 ? -15.724 -3.256 10.863 1.00 87.31 79 GLY A CA 1
ATOM 619 C C . GLY A 1 79 ? -17.188 -3.059 11.245 1.00 87.31 79 GLY A C 1
ATOM 620 O O . GLY A 1 79 ? -17.477 -2.479 12.288 1.00 87.31 79 GLY A O 1
ATOM 621 N N . PHE A 1 80 ? -18.113 -3.612 10.461 1.00 91.69 80 PHE A N 1
ATOM 622 C CA . PHE A 1 80 ? -19.540 -3.611 10.766 1.00 91.69 80 PHE A CA 1
ATOM 623 C C . PHE A 1 80 ? -19.854 -4.410 12.039 1.00 91.69 80 PHE A C 1
ATOM 625 O O . PHE A 1 80 ? -20.555 -3.915 12.920 1.00 91.69 80 PHE A O 1
ATOM 632 N N . LEU A 1 81 ? -19.292 -5.614 12.185 1.00 88.81 81 LEU A N 1
ATOM 633 C CA . LEU A 1 81 ? -19.437 -6.425 13.399 1.00 88.81 81 LEU A CA 1
ATOM 634 C C . LEU A 1 81 ? -18.850 -5.716 14.624 1.00 88.81 81 LEU A C 1
ATOM 636 O O . LEU A 1 81 ? -19.489 -5.676 15.676 1.00 88.81 81 LEU A O 1
ATOM 640 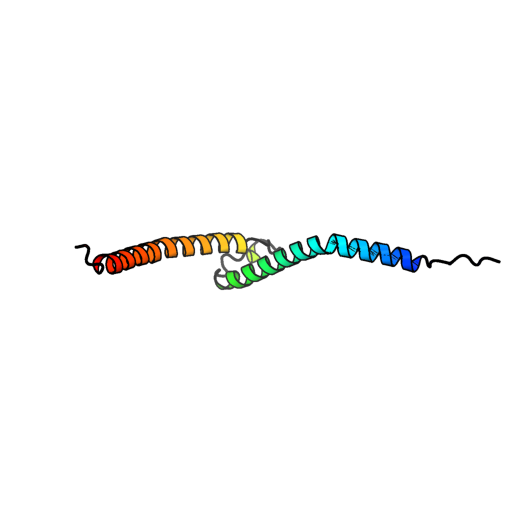N N . ALA A 1 82 ? -17.661 -5.130 14.481 1.00 89.31 82 ALA A N 1
ATOM 641 C CA . ALA A 1 82 ? -17.008 -4.361 15.526 1.00 89.31 82 ALA A CA 1
ATOM 642 C C . ALA A 1 82 ? -17.872 -3.162 15.927 1.00 89.31 82 ALA A C 1
ATOM 644 O O . ALA A 1 82 ? -18.178 -3.017 17.103 1.00 89.31 82 ALA A O 1
ATOM 645 N N . ALA A 1 83 ? -18.355 -2.357 14.980 1.00 84.06 83 ALA A N 1
ATOM 646 C CA . ALA A 1 83 ? -19.233 -1.225 15.271 1.00 84.06 83 ALA A CA 1
ATOM 647 C C . ALA A 1 83 ? -20.538 -1.661 15.963 1.00 84.06 83 ALA A C 1
ATOM 649 O O . ALA A 1 83 ? -20.958 -1.036 16.935 1.00 84.06 83 ALA A O 1
ATOM 650 N N . ASN A 1 84 ? -21.146 -2.765 15.522 1.00 87.06 84 ASN A N 1
ATOM 651 C CA . ASN A 1 84 ? -22.388 -3.279 16.098 1.00 87.06 84 ASN A CA 1
ATOM 652 C C . ASN A 1 84 ? -22.208 -3.804 17.538 1.00 87.06 84 ASN A C 1
ATOM 654 O O . ASN A 1 84 ? -23.035 -3.537 18.411 1.00 87.06 84 ASN A O 1
ATOM 658 N N . ILE A 1 85 ? -21.125 -4.536 17.813 1.00 88.38 85 ILE A N 1
ATOM 659 C CA . ILE A 1 85 ? -20.875 -5.147 19.129 1.00 88.38 85 ILE A CA 1
ATOM 660 C C . ILE A 1 85 ? -20.202 -4.149 20.077 1.00 88.38 85 ILE A C 1
ATOM 662 O O . ILE A 1 85 ? -20.687 -3.910 21.184 1.00 88.38 85 ILE A O 1
ATOM 666 N N . VAL A 1 86 ? -19.097 -3.544 19.640 1.00 88.00 86 VAL A N 1
ATOM 667 C CA . VAL A 1 86 ? -18.302 -2.600 20.434 1.00 88.00 86 VAL A CA 1
ATOM 668 C C . VAL A 1 86 ? -19.077 -1.306 20.660 1.00 88.00 86 VAL A C 1
ATOM 670 O O . VAL A 1 86 ? -19.038 -0.787 21.768 1.00 88.00 86 VAL A O 1
ATOM 673 N N . GLY A 1 87 ? -19.857 -0.822 19.687 1.00 82.94 87 GLY A N 1
ATOM 674 C CA . GLY A 1 87 ? -20.705 0.360 19.873 1.00 82.94 87 GLY A CA 1
ATOM 675 C C . GLY A 1 87 ? -21.703 0.185 21.020 1.00 82.94 87 GLY A C 1
ATOM 676 O O . GLY A 1 87 ? -21.780 1.031 21.909 1.00 82.94 87 GLY A O 1
ATOM 677 N N . ARG A 1 88 ? -22.395 -0.963 21.079 1.00 81.94 88 ARG A N 1
ATOM 678 C CA . ARG A 1 88 ? -23.299 -1.288 22.198 1.00 81.94 88 ARG A CA 1
ATOM 679 C C . ARG A 1 88 ? -22.553 -1.466 23.522 1.00 81.94 88 ARG A C 1
ATOM 681 O O . ARG A 1 88 ? -23.049 -1.028 24.558 1.00 81.94 88 ARG A O 1
ATOM 688 N N . ALA A 1 89 ? -21.375 -2.090 23.499 1.00 82.00 89 ALA A N 1
ATOM 689 C CA . ALA A 1 89 ? -20.558 -2.286 24.694 1.00 82.00 89 ALA A CA 1
ATOM 690 C C . ALA A 1 89 ? -20.034 -0.957 25.268 1.00 82.00 89 ALA A C 1
ATOM 692 O O . ALA A 1 89 ? -20.075 -0.763 26.481 1.00 82.00 89 ALA A O 1
ATOM 693 N N . ILE A 1 90 ? -19.597 -0.030 24.409 1.00 84.25 90 ILE A N 1
ATOM 694 C CA . ILE A 1 90 ? -19.123 1.306 24.794 1.00 84.25 90 ILE A CA 1
ATOM 695 C C . ILE A 1 90 ? -20.259 2.119 25.415 1.00 84.25 90 ILE A C 1
ATOM 697 O O . ILE A 1 90 ? -20.067 2.691 26.485 1.00 84.25 90 ILE A O 1
ATOM 701 N N . VAL A 1 91 ? -21.445 2.142 24.794 1.00 84.62 91 VAL A N 1
ATOM 702 C CA . VAL A 1 91 ? -22.605 2.878 25.329 1.00 84.62 91 VAL A CA 1
ATOM 703 C C . VAL A 1 91 ? -23.005 2.335 26.702 1.00 84.62 91 VAL A C 1
ATOM 705 O O . VAL A 1 91 ? -23.113 3.107 27.651 1.00 84.62 91 VAL A O 1
ATOM 708 N N . GLY A 1 92 ? -23.114 1.011 26.858 1.00 83.62 92 GLY A N 1
ATOM 709 C CA . GLY A 1 92 ? -23.439 0.407 28.154 1.00 83.62 92 GLY A CA 1
ATOM 710 C C . GLY A 1 92 ? -22.360 0.620 29.227 1.00 83.62 92 GLY A C 1
ATOM 711 O O . GLY A 1 92 ? -22.672 0.738 30.412 1.00 83.62 92 GLY A O 1
ATOM 712 N N . PHE A 1 93 ? -21.080 0.692 28.844 1.00 84.81 93 PHE A N 1
ATOM 713 C CA . PHE A 1 93 ? -19.997 1.036 29.770 1.00 84.81 93 PHE A CA 1
ATOM 714 C C . PHE A 1 93 ? -20.060 2.514 30.187 1.00 84.81 93 PHE A C 1
ATOM 716 O O . PHE A 1 93 ? -19.862 2.829 31.360 1.00 84.81 93 PHE A O 1
ATOM 723 N N . GLY A 1 94 ? -20.407 3.403 29.252 1.00 84.44 94 GLY A N 1
ATOM 724 C CA . GLY A 1 94 ? -20.649 4.822 29.502 1.00 84.44 94 GLY A CA 1
ATOM 725 C C . GLY A 1 94 ? -21.821 5.063 30.453 1.00 84.44 94 GLY A C 1
ATOM 726 O O . GLY A 1 94 ? -21.667 5.797 31.423 1.00 84.44 94 GLY A O 1
ATOM 727 N N . GLU A 1 95 ? -22.952 4.383 30.256 1.00 83.81 95 GLU A N 1
ATOM 728 C CA . GLU A 1 95 ? -24.105 4.446 31.168 1.00 83.81 95 GLU A CA 1
ATOM 729 C C . GLU A 1 95 ? -23.752 3.969 32.583 1.00 83.81 95 GLU A C 1
ATOM 731 O O . GLU A 1 95 ? -24.172 4.575 33.565 1.00 83.81 95 GLU A O 1
ATOM 736 N N . ARG A 1 96 ? -22.932 2.919 32.717 1.00 82.44 96 ARG A N 1
ATOM 737 C CA . ARG A 1 96 ? -22.465 2.429 34.027 1.00 82.44 96 ARG A CA 1
ATOM 738 C C . ARG A 1 96 ? -21.505 3.393 34.726 1.00 82.44 96 ARG A C 1
ATOM 740 O O . ARG A 1 96 ? -21.508 3.454 35.954 1.00 82.44 96 ARG A O 1
ATOM 747 N N . LEU A 1 97 ? -20.683 4.117 33.968 1.00 80.88 97 LEU A N 1
ATOM 748 C CA . LEU A 1 97 ? -19.804 5.168 34.489 1.00 80.88 97 LEU A CA 1
ATOM 749 C C . LEU A 1 97 ? -20.603 6.409 34.906 1.00 80.88 97 LEU A C 1
ATOM 751 O O . LEU A 1 97 ? -20.405 6.915 36.008 1.00 80.88 97 LEU A O 1
ATOM 755 N N . LEU A 1 98 ? -21.536 6.858 34.062 1.00 80.44 98 LEU A N 1
ATOM 756 C CA . LEU A 1 98 ? -22.402 8.011 34.325 1.00 80.44 98 LEU A CA 1
ATOM 757 C C . LEU A 1 98 ? -23.387 7.741 35.467 1.00 80.44 98 LEU A C 1
ATOM 759 O O . LEU A 1 98 ? -23.567 8.595 36.324 1.00 80.44 98 LEU A O 1
ATOM 763 N N . GLY A 1 99 ? -23.950 6.534 35.555 1.00 73.88 99 GLY A N 1
ATOM 764 C CA . GLY A 1 99 ? -24.840 6.123 36.647 1.00 73.88 99 GLY A CA 1
ATOM 765 C C . GLY A 1 99 ? -24.160 6.024 38.018 1.00 73.88 99 GLY A C 1
ATOM 766 O O . GLY A 1 99 ? -24.842 5.864 39.026 1.00 73.88 99 GLY A O 1
ATOM 767 N N . ARG A 1 100 ? -22.823 6.120 38.078 1.00 68.75 100 ARG A N 1
ATOM 768 C CA . ARG A 1 100 ? -22.051 6.245 39.324 1.00 68.75 100 ARG A CA 1
ATOM 769 C C . ARG A 1 100 ? -21.624 7.673 39.645 1.00 68.75 100 ARG A C 1
ATOM 771 O O . ARG A 1 100 ? -21.052 7.877 40.712 1.00 68.75 100 ARG A O 1
ATOM 778 N N . MET A 1 101 ? -21.879 8.644 38.771 1.00 64.25 101 MET A N 1
ATOM 779 C CA . MET A 1 101 ? -21.747 10.048 39.138 1.00 64.25 101 MET A CA 1
ATOM 780 C C . MET A 1 101 ? -23.008 10.418 39.924 1.00 64.25 101 MET A C 1
ATOM 782 O O . MET A 1 101 ? -24.093 10.411 39.340 1.00 64.25 101 MET A O 1
ATOM 786 N N . PRO A 1 102 ? -22.913 10.677 41.242 1.00 61.66 102 PRO A N 1
ATOM 787 C CA . PRO A 1 102 ? -24.051 11.158 42.001 1.00 61.66 102 PRO A CA 1
ATOM 788 C C . PRO A 1 102 ? -24.332 12.575 41.503 1.00 61.66 102 PRO A C 1
ATOM 790 O O . PRO A 1 102 ? -23.692 13.532 41.925 1.00 61.66 102 PRO A O 1
ATOM 793 N N . LEU A 1 103 ? -25.235 12.693 40.534 1.00 58.91 103 LEU A N 1
ATOM 794 C CA . LEU A 1 103 ? -25.842 13.963 40.175 1.00 58.91 103 LEU A CA 1
ATOM 795 C C . LEU A 1 103 ? -26.840 14.282 41.293 1.00 58.91 103 LEU A C 1
ATOM 797 O O . LEU A 1 103 ? -27.988 13.838 41.254 1.00 58.91 103 LEU A O 1
ATOM 801 N N . VAL A 1 104 ? -26.341 14.961 42.328 1.00 59.03 104 VAL A N 1
ATOM 802 C CA . VAL A 1 104 ? -27.127 15.725 43.305 1.00 59.03 104 VAL A CA 1
ATOM 803 C C . VAL A 1 104 ? -26.946 17.207 43.016 1.00 59.03 104 VAL A C 1
ATOM 805 O O . VAL A 1 104 ? -25.812 17.588 42.641 1.00 59.03 104 VAL A O 1
#

Sequence (104 aa):
MSDAPKTPGMTRLRNYFLTGFVVCAPLAITAYIAWSFIGWVDSWVKPYIPARYSPDTYLPFPVPGFGLIVALILITLIGFLAANIVGRAIVGFGERLLGRMPLV